Protein AF-A0A509LNT0-F1 (afdb_monomer)

Radius of gyration: 11.48 Å; Cα contacts (8 Å, |Δi|>4): 60; chains: 1; bounding box: 28×18×34 Å

Structure (mmCIF, N/CA/C/O backbone):
data_AF-A0A509LNT0-F1
#
_entry.id   AF-A0A509LNT0-F1
#
loop_
_atom_site.group_PDB
_atom_site.id
_atom_site.type_symbol
_atom_site.label_atom_id
_atom_site.label_alt_id
_atom_site.label_comp_id
_atom_site.label_asym_id
_atom_site.label_entity_id
_atom_site.label_seq_id
_atom_site.pdbx_PDB_ins_code
_atom_site.Cartn_x
_atom_site.Cartn_y
_atom_site.Cartn_z
_atom_site.occupancy
_atom_site.B_iso_or_equiv
_atom_site.auth_seq_id
_atom_site.auth_comp_id
_atom_site.auth_asym_id
_atom_site.auth_atom_id
_atom_site.pdbx_PDB_model_num
ATOM 1 N N . MET A 1 1 ? -1.939 4.932 21.340 1.00 77.69 1 MET A N 1
ATOM 2 C CA . MET A 1 1 ? -0.792 5.057 20.411 1.00 77.69 1 MET A CA 1
ATOM 3 C C . MET A 1 1 ? -1.307 4.750 19.020 1.00 77.69 1 MET A C 1
ATOM 5 O O . MET A 1 1 ? -2.153 3.875 18.911 1.00 77.69 1 MET A O 1
ATOM 9 N N . LYS A 1 2 ? -0.875 5.498 18.003 1.00 89.69 2 LYS A N 1
ATOM 10 C CA . LYS A 1 2 ? -1.291 5.276 16.613 1.00 89.69 2 LYS A CA 1
ATOM 11 C C . LYS A 1 2 ? -0.379 4.223 15.983 1.00 89.69 2 LYS A C 1
ATOM 13 O O . LYS A 1 2 ? 0.834 4.307 16.164 1.00 89.69 2 LYS A O 1
ATOM 18 N N . ASN A 1 3 ? -0.956 3.242 15.293 1.00 96.06 3 ASN A N 1
ATOM 19 C CA . ASN A 1 3 ? -0.191 2.225 14.577 1.00 96.06 3 ASN A CA 1
ATOM 20 C C . ASN A 1 3 ? 0.112 2.709 13.160 1.00 96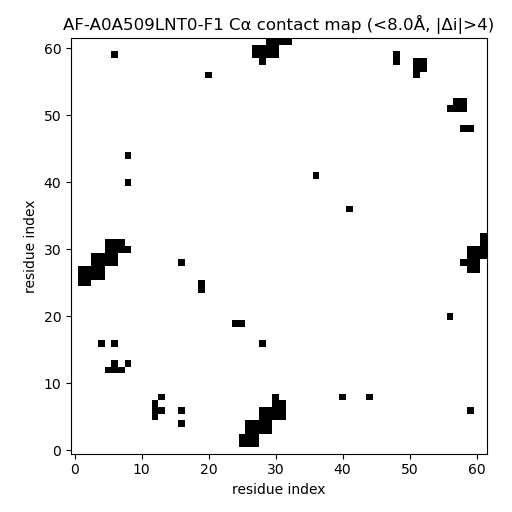.06 3 ASN A C 1
ATOM 22 O O . ASN A 1 3 ? -0.756 3.284 12.501 1.00 96.06 3 ASN A O 1
ATOM 26 N N . TYR A 1 4 ? 1.322 2.433 12.689 1.00 96.25 4 TYR A N 1
ATOM 27 C CA . TYR A 1 4 ? 1.756 2.764 11.339 1.00 96.25 4 TYR A CA 1
ATOM 28 C C . TYR A 1 4 ? 2.165 1.492 10.608 1.00 96.25 4 TYR A C 1
ATOM 30 O O . TYR A 1 4 ? 2.896 0.664 11.156 1.00 96.25 4 TYR A O 1
ATOM 38 N N . LEU A 1 5 ? 1.702 1.350 9.370 1.00 96.50 5 LEU A N 1
ATOM 39 C CA . LEU A 1 5 ? 2.146 0.315 8.452 1.00 96.50 5 LEU A CA 1
ATOM 40 C C . LEU A 1 5 ? 3.139 0.936 7.471 1.00 96.50 5 LEU A C 1
ATOM 42 O O . LEU A 1 5 ? 2.762 1.766 6.646 1.00 96.50 5 LEU A O 1
ATOM 46 N N . SER A 1 6 ? 4.395 0.498 7.540 1.00 95.38 6 SER A N 1
ATOM 47 C CA . SER A 1 6 ? 5.354 0.750 6.464 1.00 95.38 6 SER A CA 1
ATOM 48 C C . SER A 1 6 ? 4.919 -0.046 5.234 1.00 95.38 6 SER A C 1
ATOM 50 O O . SER A 1 6 ? 4.877 -1.280 5.269 1.00 95.38 6 SER A O 1
ATOM 52 N N . PHE A 1 7 ? 4.518 0.654 4.177 1.00 94.75 7 PHE A N 1
ATOM 53 C CA . PHE A 1 7 ? 3.888 0.070 3.004 1.00 94.75 7 PHE A CA 1
ATOM 54 C C . PHE A 1 7 ? 4.772 0.288 1.774 1.00 94.75 7 PHE A C 1
ATOM 56 O O . PHE A 1 7 ? 4.899 1.398 1.291 1.00 94.75 7 PHE A O 1
ATOM 63 N N . GLY A 1 8 ? 5.382 -0.766 1.235 1.00 92.62 8 GLY A N 1
ATOM 64 C CA . GLY A 1 8 ? 6.250 -0.654 0.053 1.00 92.62 8 GLY A CA 1
ATOM 65 C C . GLY A 1 8 ? 5.563 -0.982 -1.273 1.00 92.62 8 GLY A C 1
ATOM 66 O O . GLY A 1 8 ? 6.238 -1.105 -2.282 1.00 92.62 8 GLY A O 1
ATOM 67 N N . GLY A 1 9 ? 4.255 -1.261 -1.286 1.00 91.69 9 GLY A N 1
ATOM 68 C CA . GLY A 1 9 ? 3.553 -1.730 -2.492 1.00 91.69 9 GLY A CA 1
ATOM 69 C C . GLY A 1 9 ? 3.915 -3.154 -2.946 1.00 91.69 9 GLY A C 1
ATOM 70 O O . GLY A 1 9 ? 3.263 -3.705 -3.821 1.00 91.69 9 GLY A O 1
ATOM 71 N N . GLY A 1 10 ? 4.897 -3.810 -2.326 1.00 92.25 10 GLY A N 1
ATOM 72 C CA . GLY A 1 10 ? 5.231 -5.206 -2.605 1.00 92.25 10 GLY A CA 1
ATOM 73 C C . GLY A 1 10 ? 4.225 -6.206 -2.022 1.00 92.25 10 GLY A C 1
ATOM 74 O O . GLY A 1 10 ? 3.438 -5.888 -1.125 1.00 92.25 10 GLY A O 1
ATOM 75 N N . VAL A 1 11 ? 4.323 -7.462 -2.473 1.00 94.75 11 VAL A N 1
ATOM 76 C CA . VAL A 1 11 ? 3.432 -8.582 -2.102 1.00 94.75 11 VAL A CA 1
ATOM 77 C C . VAL A 1 11 ? 3.202 -8.684 -0.589 1.00 94.75 11 VAL A C 1
ATOM 79 O O . VAL A 1 11 ? 2.061 -8.766 -0.141 1.00 94.75 11 VAL A O 1
ATOM 82 N N . ASN A 1 12 ? 4.270 -8.633 0.212 1.00 96.31 12 ASN A N 1
ATOM 83 C CA . ASN A 1 12 ? 4.172 -8.807 1.664 1.00 96.31 12 ASN A CA 1
ATOM 84 C C . ASN A 1 12 ? 3.492 -7.620 2.358 1.00 96.31 12 ASN A C 1
ATOM 86 O O . ASN A 1 12 ? 2.649 -7.824 3.230 1.00 96.31 12 ASN A O 1
ATOM 90 N N . SER A 1 13 ? 3.826 -6.384 1.974 1.00 95.62 13 SER A N 1
ATOM 91 C CA . SER A 1 13 ? 3.187 -5.191 2.545 1.00 95.62 13 SER A CA 1
ATOM 92 C C . SER A 1 13 ? 1.710 -5.092 2.164 1.00 95.62 13 SER A C 1
ATOM 94 O O . SER A 1 13 ? 0.898 -4.660 2.978 1.00 95.62 13 SER A O 1
ATOM 96 N N . VAL A 1 14 ? 1.347 -5.553 0.964 1.00 96.69 14 VAL A N 1
ATOM 97 C CA . VAL A 1 14 ? -0.045 -5.635 0.505 1.00 96.69 14 VAL A CA 1
ATOM 98 C C . VAL A 1 14 ? -0.809 -6.694 1.289 1.00 96.69 14 VAL A C 1
ATOM 100 O O . VAL A 1 14 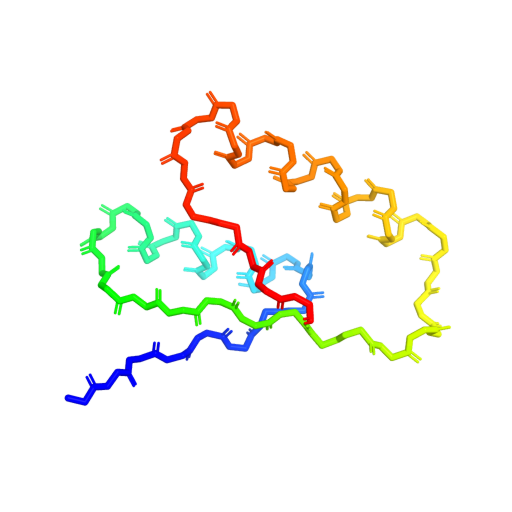? -1.866 -6.394 1.836 1.00 96.69 14 VAL A O 1
ATOM 103 N N . ALA A 1 15 ? -0.256 -7.902 1.424 1.00 98.00 15 ALA A N 1
ATOM 104 C CA . ALA A 1 15 ? -0.869 -8.964 2.218 1.00 98.00 15 ALA A CA 1
ATOM 105 C C . ALA A 1 15 ? -1.082 -8.535 3.679 1.00 98.00 15 ALA A C 1
ATOM 107 O O . ALA A 1 15 ? -2.156 -8.755 4.236 1.00 98.00 15 ALA A O 1
ATOM 108 N N . MET A 1 16 ? -0.091 -7.865 4.277 1.00 97.94 16 MET A N 1
ATOM 109 C CA . MET A 1 16 ? -0.206 -7.311 5.627 1.00 97.94 16 MET A CA 1
ATOM 110 C C . MET A 1 16 ? -1.320 -6.263 5.719 1.00 97.94 16 MET A C 1
ATOM 112 O O . MET A 1 16 ? -2.143 -6.328 6.628 1.00 97.94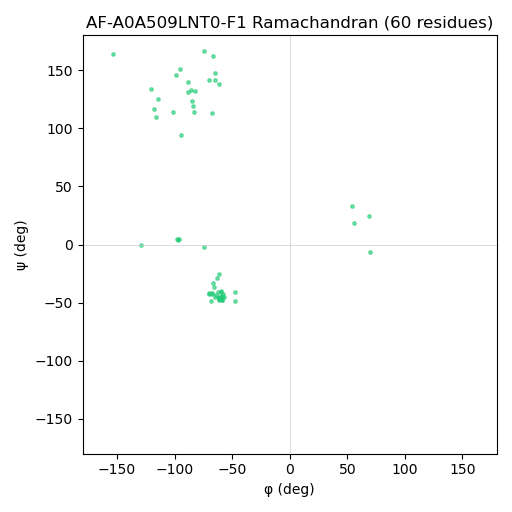 16 MET A O 1
ATOM 116 N N . MET A 1 17 ? -1.384 -5.320 4.774 1.00 97.56 17 MET A N 1
ATOM 117 C CA . MET A 1 17 ? -2.437 -4.302 4.755 1.00 97.56 17 MET A CA 1
ATOM 118 C C . MET A 1 17 ? -3.828 -4.935 4.672 1.00 97.56 17 MET A C 1
ATOM 120 O O . MET A 1 17 ? -4.705 -4.583 5.455 1.00 97.56 17 MET A O 1
ATOM 124 N N . LEU A 1 18 ? -4.025 -5.892 3.762 1.00 97.69 18 LEU A N 1
ATOM 125 C CA . LEU A 1 18 ? -5.305 -6.582 3.595 1.00 97.69 18 LEU A CA 1
ATOM 126 C C . LEU A 1 18 ? -5.706 -7.359 4.856 1.00 97.69 18 LEU A C 1
ATOM 128 O O . LEU A 1 18 ? -6.865 -7.295 5.259 1.00 97.69 18 LEU A O 1
ATOM 132 N N . LEU A 1 19 ? -4.756 -8.029 5.514 1.00 98.38 19 LEU A N 1
ATOM 133 C CA . LEU A 1 19 ? -5.000 -8.713 6.785 1.00 98.38 19 LEU A CA 1
ATOM 134 C C . LEU A 1 19 ? -5.447 -7.736 7.884 1.00 98.38 19 LEU A C 1
ATOM 136 O O . LEU A 1 19 ? -6.401 -8.017 8.605 1.00 98.38 19 LEU A O 1
ATOM 140 N N . LEU A 1 20 ? -4.781 -6.585 8.013 1.00 98.00 20 LEU A N 1
ATOM 141 C CA . LEU A 1 20 ? -5.138 -5.577 9.016 1.00 98.00 20 LEU A CA 1
ATOM 142 C C . LEU A 1 20 ? -6.522 -4.966 8.751 1.00 98.00 20 LEU A C 1
ATOM 144 O O . LEU A 1 20 ? -7.263 -4.702 9.699 1.00 98.00 20 LEU A O 1
ATOM 148 N N . LEU A 1 21 ? -6.887 -4.777 7.480 1.00 97.38 21 LEU A N 1
ATOM 149 C CA . LEU A 1 21 ? -8.224 -4.325 7.086 1.00 97.38 21 LEU A CA 1
ATOM 150 C C . LEU A 1 21 ? -9.303 -5.358 7.435 1.00 97.38 21 LEU A C 1
ATOM 152 O O . LEU A 1 21 ? -10.323 -4.988 8.014 1.00 97.38 21 LEU A O 1
ATOM 156 N N . ASP A 1 22 ? -9.067 -6.640 7.144 1.00 97.81 22 ASP A N 1
ATOM 157 C CA . ASP A 1 22 ? -9.976 -7.741 7.498 1.00 97.81 22 ASP A CA 1
ATOM 158 C C . ASP A 1 22 ? -10.195 -7.832 9.018 1.00 97.81 22 ASP A C 1
ATOM 160 O O . ASP A 1 22 ? -11.322 -7.946 9.505 1.00 97.81 22 ASP A O 1
ATOM 164 N N . GLN A 1 23 ? -9.122 -7.644 9.789 1.00 97.44 23 GLN A N 1
ATOM 165 C CA . GLN A 1 23 ? -9.161 -7.595 11.252 1.00 97.44 23 GLN A CA 1
ATOM 166 C C . GLN A 1 23 ? -9.751 -6.295 11.821 1.00 97.44 23 GLN A C 1
ATOM 168 O O . GLN A 1 23 ? -9.875 -6.172 13.042 1.00 97.44 23 GLN A O 1
ATOM 173 N N . LYS A 1 24 ? -10.123 -5.327 10.971 1.00 96.44 24 LYS A N 1
ATOM 174 C CA . LYS A 1 24 ? -10.606 -3.992 11.364 1.00 96.44 24 LYS A CA 1
ATOM 175 C C . LYS A 1 24 ? -9.641 -3.263 12.306 1.00 96.44 24 LYS A C 1
ATOM 177 O O . LYS A 1 24 ? -10.069 -2.531 13.198 1.00 96.44 24 LYS A O 1
ATOM 182 N N . ALA A 1 25 ? -8.339 -3.484 12.135 1.00 97.19 25 ALA A N 1
ATOM 183 C CA . ALA A 1 25 ? -7.322 -2.806 12.920 1.00 97.19 25 ALA A CA 1
ATOM 184 C C . ALA A 1 25 ? -7.243 -1.322 12.527 1.00 97.19 25 ALA A C 1
ATOM 186 O O . ALA A 1 25 ? -7.317 -0.973 11.350 1.00 97.19 25 ALA A O 1
ATOM 187 N N . GLU A 1 26 ? -7.040 -0.441 13.508 1.00 96.38 26 GLU A N 1
ATOM 188 C CA . GLU A 1 26 ? -6.758 0.972 13.247 1.00 96.38 26 GLU A CA 1
ATOM 189 C C . GLU A 1 26 ? -5.264 1.171 12.962 1.00 96.38 26 GLU A C 1
ATOM 191 O O . GLU A 1 26 ? -4.412 0.893 13.816 1.00 96.38 26 GLU A O 1
ATOM 196 N N . PHE A 1 27 ? -4.942 1.664 11.763 1.00 96.69 27 PHE A N 1
ATOM 197 C CA . PHE A 1 27 ? -3.580 1.992 11.342 1.00 96.69 27 PHE A CA 1
ATOM 198 C C . PHE A 1 27 ? -3.563 3.078 10.259 1.00 96.69 27 PHE A C 1
ATOM 200 O O . PHE A 1 27 ? -4.567 3.342 9.600 1.00 96.69 27 PHE A O 1
ATOM 207 N N . GLU A 1 28 ? -2.395 3.682 10.055 1.00 97.25 28 GLU A N 1
ATOM 208 C CA . GLU A 1 28 ? -2.093 4.526 8.899 1.00 97.25 28 GLU A CA 1
ATOM 209 C C . GLU A 1 28 ? -1.009 3.859 8.048 1.00 97.25 28 GLU A C 1
ATOM 211 O O . GLU A 1 28 ? 0.052 3.508 8.563 1.00 97.25 28 GLU A O 1
ATOM 216 N N . ALA A 1 29 ? -1.280 3.651 6.75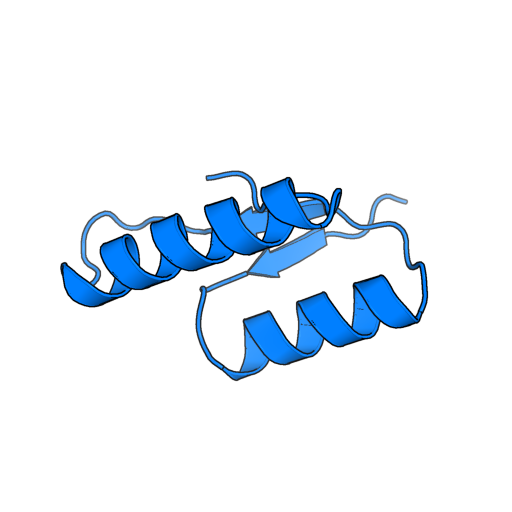8 1.00 96.75 29 ALA A N 1
ATOM 217 C CA . ALA A 1 29 ? -0.292 3.128 5.820 1.00 96.75 29 ALA A CA 1
ATOM 218 C C . ALA A 1 29 ? 0.509 4.273 5.198 1.00 96.75 29 ALA A C 1
ATOM 220 O O . ALA A 1 29 ? -0.076 5.236 4.702 1.00 96.75 29 ALA A O 1
ATOM 221 N N . ILE A 1 30 ? 1.833 4.139 5.197 1.00 96.06 30 ILE A N 1
ATOM 222 C CA . ILE A 1 30 ? 2.760 5.114 4.618 1.00 96.06 30 ILE A CA 1
ATOM 223 C C . ILE A 1 30 ? 3.513 4.431 3.482 1.00 96.06 30 ILE A C 1
ATOM 225 O O . ILE A 1 30 ? 4.237 3.462 3.722 1.00 96.06 30 ILE A O 1
ATOM 229 N N . PHE A 1 31 ? 3.319 4.930 2.265 1.00 94.00 31 PHE A N 1
ATOM 230 C CA . PHE A 1 31 ? 4.085 4.554 1.089 1.00 94.00 31 PHE A CA 1
ATOM 231 C C . PHE A 1 31 ? 5.357 5.385 1.010 1.00 94.00 31 PHE A C 1
ATOM 233 O O . PHE A 1 31 ? 5.296 6.608 1.015 1.00 94.00 31 PHE A O 1
ATOM 240 N N . VAL A 1 32 ? 6.511 4.725 0.959 1.00 86.50 32 VAL A N 1
ATOM 241 C CA . VAL A 1 32 ? 7.794 5.423 0.866 1.00 86.50 32 VAL A CA 1
ATOM 242 C C . VAL A 1 32 ? 8.187 5.524 -0.600 1.00 86.50 32 VAL A C 1
ATOM 244 O O . VAL A 1 32 ? 8.779 4.600 -1.150 1.00 86.50 32 VAL A O 1
ATOM 247 N N . ASP A 1 33 ? 7.840 6.646 -1.225 1.00 89.06 33 ASP A N 1
ATOM 248 C CA . ASP A 1 33 ? 8.234 6.923 -2.603 1.00 89.06 33 ASP A CA 1
ATOM 249 C C . ASP A 1 33 ? 9.651 7.511 -2.656 1.00 89.06 33 ASP A C 1
ATOM 251 O O . ASP A 1 33 ? 9.911 8.615 -2.172 1.00 89.06 33 ASP A O 1
ATOM 255 N N . HIS A 1 34 ? 10.576 6.755 -3.242 1.00 88.56 34 HIS A N 1
ATOM 256 C CA . HIS A 1 34 ? 11.959 7.173 -3.457 1.00 88.56 34 HIS A CA 1
ATOM 257 C C . HIS A 1 34 ? 12.211 7.750 -4.857 1.00 88.56 34 HIS A C 1
ATOM 259 O O . HIS A 1 34 ? 13.365 7.999 -5.200 1.00 88.56 34 HIS A O 1
ATOM 265 N N . GLU A 1 35 ? 11.170 7.897 -5.677 1.00 89.50 35 GLU A N 1
ATOM 266 C CA . GLU A 1 35 ? 11.191 8.370 -7.067 1.00 89.50 35 GLU A CA 1
ATOM 267 C C . GLU A 1 35 ? 12.123 7.560 -7.990 1.00 89.50 35 GLU A C 1
ATOM 269 O O . GLU A 1 35 ? 12.517 8.006 -9.066 1.00 89.50 35 GLU A O 1
ATOM 274 N N . THR A 1 36 ? 12.486 6.343 -7.575 1.00 92.44 36 THR A N 1
ATOM 275 C CA . THR A 1 36 ? 13.485 5.482 -8.235 1.00 92.44 36 THR A CA 1
ATOM 276 C C . THR A 1 36 ? 12.987 4.069 -8.510 1.00 92.44 36 THR A C 1
ATOM 278 O O . THR A 1 36 ? 13.720 3.265 -9.088 1.00 92.44 36 THR A O 1
ATOM 281 N N . ASP A 1 37 ? 11.743 3.767 -8.138 1.00 90.81 37 ASP A N 1
ATOM 282 C CA . ASP A 1 37 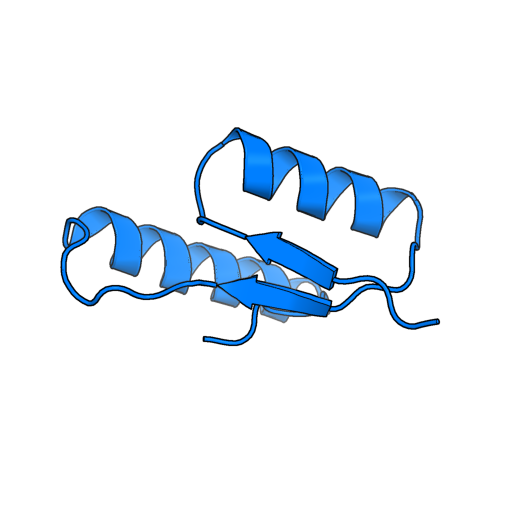? 11.087 2.533 -8.542 1.00 90.81 37 ASP A CA 1
ATOM 283 C C . ASP A 1 37 ? 10.821 2.501 -10.054 1.00 90.81 37 ASP A C 1
ATOM 285 O O . ASP A 1 37 ? 10.847 3.518 -10.753 1.00 90.81 37 ASP A O 1
ATOM 289 N N . TRP A 1 38 ? 10.565 1.300 -10.569 1.00 92.44 38 TRP A N 1
ATOM 290 C CA . TRP A 1 38 ? 10.196 1.101 -11.966 1.00 92.44 38 TRP A CA 1
ATOM 291 C C . TRP A 1 38 ? 8.835 1.749 -12.285 1.00 92.44 38 TRP A C 1
ATOM 293 O O . TRP A 1 38 ? 7.959 1.756 -11.416 1.00 92.44 38 TRP A O 1
ATOM 303 N N . PRO A 1 39 ? 8.608 2.250 -13.518 1.00 94.06 39 PRO A N 1
ATOM 304 C CA . PRO A 1 39 ? 7.307 2.780 -13.945 1.00 94.06 39 PRO A CA 1
ATOM 305 C C . PRO A 1 39 ? 6.127 1.860 -13.601 1.00 94.06 39 PRO A C 1
ATOM 307 O O . PRO A 1 39 ? 5.107 2.314 -13.088 1.00 94.06 39 PRO A O 1
ATOM 310 N N . GLU A 1 40 ? 6.309 0.554 -13.783 1.00 93.44 40 GLU A N 1
ATOM 311 C CA . GLU A 1 40 ? 5.321 -0.485 -13.503 1.00 93.44 40 GLU A CA 1
ATOM 312 C C . GLU A 1 40 ? 4.941 -0.556 -12.015 1.00 93.44 40 GLU A C 1
ATOM 314 O O . GLU A 1 40 ? 3.810 -0.915 -11.682 1.00 93.44 40 GLU A O 1
ATOM 319 N N . THR A 1 41 ? 5.851 -0.190 -11.105 1.00 90.62 41 THR A N 1
ATOM 320 C CA . THR A 1 41 ? 5.562 -0.108 -9.666 1.00 90.62 41 THR A CA 1
ATOM 321 C C . THR A 1 41 ? 4.581 1.024 -9.373 1.00 90.62 41 THR A C 1
ATOM 323 O O . THR A 1 41 ? 3.648 0.831 -8.592 1.00 90.62 41 THR A O 1
ATOM 326 N N . TYR A 1 42 ? 4.742 2.184 -10.015 1.00 92.06 42 TYR A N 1
ATOM 327 C CA . TYR A 1 42 ? 3.813 3.305 -9.848 1.00 92.06 42 TYR A CA 1
ATOM 328 C C . TYR A 1 42 ? 2.460 3.016 -10.496 1.00 92.06 42 TYR A C 1
ATOM 330 O O . TYR A 1 42 ? 1.433 3.255 -9.870 1.00 92.06 42 TYR A O 1
ATOM 338 N N . GLU A 1 43 ? 2.441 2.422 -11.694 1.00 95.19 43 GLU A 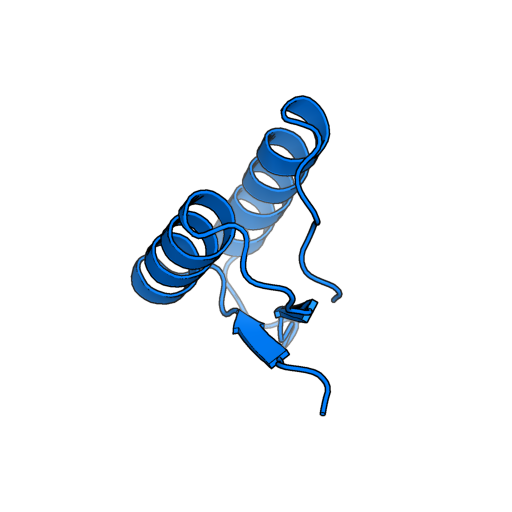N 1
ATOM 339 C CA . GLU A 1 43 ? 1.196 1.993 -12.349 1.00 95.19 43 GLU A CA 1
ATOM 340 C C . GLU A 1 43 ? 0.420 0.992 -11.483 1.00 95.19 43 GLU A C 1
ATOM 342 O O . GLU A 1 43 ? -0.796 1.113 -11.295 1.00 95.19 43 GLU A O 1
ATOM 347 N N . TYR A 1 44 ? 1.132 0.021 -10.902 1.00 94.12 44 TYR A N 1
ATOM 348 C CA . TYR A 1 44 ? 0.566 -0.903 -9.930 1.00 94.12 44 TYR A CA 1
ATOM 349 C C . TYR A 1 44 ? 0.018 -0.167 -8.700 1.00 94.12 44 TYR A C 1
ATOM 351 O O . TYR A 1 44 ? -1.099 -0.454 -8.259 1.00 94.12 44 TYR A O 1
ATOM 359 N N . PHE A 1 45 ? 0.780 0.774 -8.138 1.00 93.94 45 PHE A N 1
ATOM 360 C CA . PHE A 1 45 ? 0.378 1.511 -6.945 1.00 93.94 45 PHE A CA 1
ATOM 361 C C . PHE A 1 45 ? -0.867 2.372 -7.198 1.00 93.94 45 PHE A C 1
ATOM 363 O O . PHE A 1 45 ? -1.807 2.320 -6.403 1.00 93.94 45 PHE A O 1
ATOM 370 N N . ASP A 1 46 ? -0.940 3.066 -8.334 1.00 94.94 46 ASP A N 1
ATOM 371 C CA . ASP A 1 46 ? -2.108 3.841 -8.762 1.00 94.94 46 ASP A CA 1
ATOM 372 C C . ASP A 1 46 ? -3.344 2.946 -8.939 1.00 94.94 46 ASP A C 1
ATOM 374 O O . ASP A 1 46 ? -4.434 3.254 -8.436 1.00 94.94 46 ASP A O 1
ATOM 378 N N . MET A 1 47 ? -3.180 1.794 -9.601 1.00 96.75 47 MET A N 1
ATOM 379 C CA . MET A 1 47 ? -4.236 0.789 -9.740 1.00 96.75 47 MET A CA 1
ATOM 380 C C . MET A 1 47 ? -4.714 0.293 -8.368 1.00 96.75 47 MET A C 1
ATOM 382 O O . MET A 1 47 ? -5.922 0.196 -8.129 1.00 96.75 47 MET A O 1
ATOM 386 N N . PHE A 1 48 ? -3.794 -0.005 -7.450 1.00 96.31 48 PHE A N 1
ATOM 387 C CA . PHE A 1 48 ? -4.128 -0.499 -6.117 1.00 96.31 48 PHE A CA 1
ATOM 388 C C . PHE A 1 48 ? -4.829 0.566 -5.264 1.00 96.31 48 PHE A C 1
ATOM 390 O O . PHE A 1 48 ? -5.847 0.276 -4.633 1.00 96.31 48 PHE A O 1
ATOM 397 N N . GLN A 1 49 ? -4.368 1.820 -5.298 1.00 96.19 49 GLN A N 1
ATOM 398 C CA . GLN A 1 49 ? -5.051 2.936 -4.643 1.00 96.19 49 GLN A CA 1
ATOM 399 C C . GLN A 1 49 ? -6.466 3.135 -5.187 1.00 96.19 49 GLN A C 1
ATOM 401 O O . GLN A 1 49 ? -7.393 3.398 -4.415 1.00 96.19 49 GLN A O 1
ATOM 406 N N . LYS A 1 50 ? -6.656 2.999 -6.505 1.00 97.94 50 LYS A N 1
ATOM 407 C CA . LYS A 1 50 ? -7.989 3.037 -7.110 1.00 97.94 50 LYS A CA 1
ATOM 408 C C . LYS A 1 50 ? -8.866 1.903 -6.577 1.00 97.94 50 LYS A C 1
ATOM 410 O O . LYS A 1 50 ? -9.986 2.167 -6.152 1.00 97.94 50 LYS A O 1
ATOM 415 N N . TRP A 1 51 ? -8.352 0.673 -6.548 1.00 97.62 51 TRP A N 1
ATOM 416 C CA . TRP A 1 51 ? -9.082 -0.478 -6.016 1.00 97.62 51 TRP A CA 1
ATOM 417 C C . TRP A 1 51 ? -9.508 -0.257 -4.557 1.00 97.62 51 TRP A C 1
ATOM 419 O O . TRP A 1 51 ? -10.673 -0.470 -4.232 1.00 97.62 51 TRP A O 1
ATOM 429 N N . LEU A 1 52 ? -8.618 0.249 -3.697 1.00 97.31 52 LEU A N 1
ATOM 430 C CA . LEU A 1 52 ? -8.944 0.576 -2.303 1.00 97.31 52 LEU A CA 1
ATOM 431 C C . LEU A 1 52 ? -10.079 1.606 -2.206 1.00 97.31 52 LEU A C 1
ATOM 433 O O . LEU A 1 52 ? -11.046 1.384 -1.478 1.00 97.31 52 LEU A O 1
ATOM 437 N N . LYS A 1 53 ? -10.004 2.697 -2.981 1.00 97.75 53 LYS A N 1
ATOM 438 C CA . LYS A 1 53 ? -11.049 3.737 -3.018 1.00 97.75 53 LYS A CA 1
ATOM 439 C C . LYS A 1 53 ? -12.397 3.182 -3.471 1.00 97.75 53 LYS A C 1
ATOM 441 O O . LYS A 1 53 ? -13.404 3.465 -2.828 1.00 97.75 53 LYS A O 1
ATOM 446 N N . ASP A 1 54 ? -12.412 2.367 -4.527 1.00 98.31 54 ASP A N 1
ATOM 447 C CA . ASP A 1 54 ? -13.632 1.742 -5.058 1.00 98.31 54 ASP A CA 1
ATOM 448 C C . ASP A 1 54 ? -14.312 0.822 -4.020 1.00 98.31 54 ASP A C 1
ATOM 450 O O . ASP A 1 54 ? -15.527 0.637 -4.060 1.00 98.31 54 ASP A O 1
ATOM 454 N N . HIS A 1 55 ? -13.546 0.285 -3.062 1.00 96.94 55 HIS A N 1
ATOM 455 C CA . HIS A 1 55 ? -14.038 -0.559 -1.966 1.00 96.94 55 HIS A CA 1
ATOM 456 C C . HIS A 1 55 ? -14.253 0.207 -0.646 1.00 96.94 55 HIS A C 1
ATOM 458 O O . HIS A 1 55 ? -14.582 -0.407 0.369 1.00 96.94 55 HIS A O 1
ATOM 464 N N . GLY A 1 56 ? -14.075 1.534 -0.628 1.00 97.19 56 GLY A N 1
ATOM 465 C CA . GLY A 1 56 ? -14.223 2.356 0.578 1.00 97.19 56 GLY A CA 1
ATOM 466 C C . GLY A 1 56 ? -13.142 2.115 1.640 1.00 97.19 56 GLY A C 1
ATOM 467 O O . GLY A 1 56 ? -13.381 2.349 2.824 1.00 97.19 56 GLY A O 1
ATOM 468 N N . LEU A 1 57 ? -11.968 1.628 1.230 1.00 97.06 57 LEU A N 1
A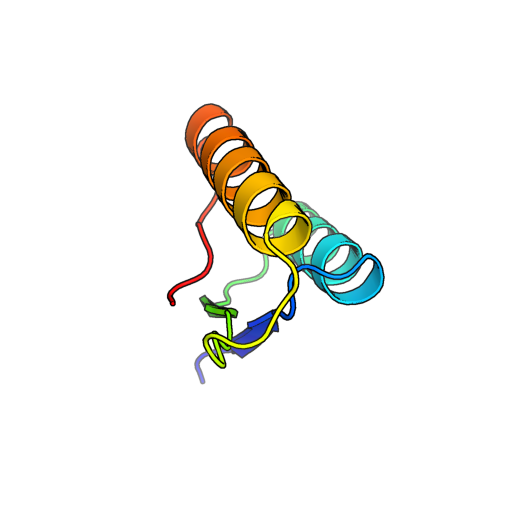TOM 469 C CA . LEU A 1 57 ? -10.837 1.308 2.101 1.00 97.06 57 LEU A CA 1
ATOM 470 C C . LEU A 1 57 ? -9.839 2.481 2.171 1.00 97.06 57 LEU A C 1
ATOM 472 O O . LEU A 1 57 ? -9.715 3.249 1.210 1.00 97.06 57 LEU A O 1
ATOM 476 N N . PRO A 1 58 ? -9.105 2.640 3.290 1.00 96.25 58 PRO A N 1
ATOM 477 C CA . PRO A 1 58 ? -8.095 3.685 3.424 1.00 96.25 58 PRO A CA 1
ATOM 478 C C . PRO A 1 58 ? -6.942 3.465 2.439 1.00 96.25 58 PRO A C 1
ATOM 480 O O . PRO A 1 58 ? -6.505 2.336 2.218 1.00 96.25 58 PRO A O 1
ATOM 483 N N . VAL A 1 59 ? -6.428 4.557 1.871 1.00 97.19 59 VAL A N 1
ATOM 484 C CA . VAL A 1 59 ? -5.293 4.538 0.938 1.00 97.19 59 VAL A CA 1
ATOM 485 C C . VAL A 1 59 ? -3.981 4.880 1.644 1.00 97.19 59 VAL A C 1
ATOM 487 O O . VAL A 1 59 ? -3.999 5.718 2.548 1.00 97.19 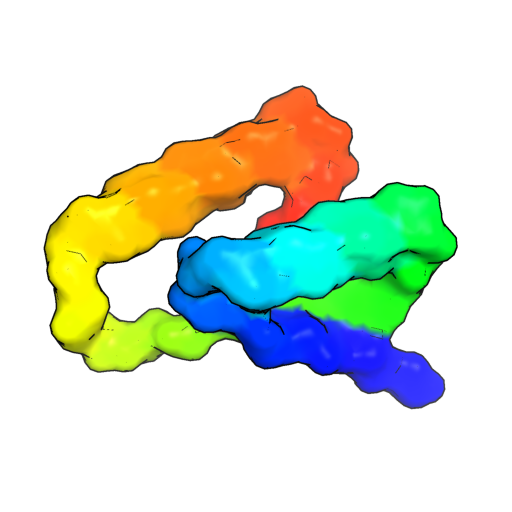59 VAL A O 1
ATOM 490 N N . PRO A 1 60 ? -2.843 4.280 1.239 1.00 95.62 60 PRO A N 1
ATOM 491 C CA . PRO A 1 60 ? -1.539 4.684 1.748 1.00 95.62 60 PRO A CA 1
ATOM 492 C C . PRO A 1 60 ? -1.231 6.144 1.408 1.00 95.62 60 PRO A C 1
ATOM 494 O O . PRO A 1 60 ? -1.495 6.595 0.289 1.00 95.62 60 PRO A O 1
ATOM 497 N N . ILE A 1 61 ? -0.661 6.861 2.372 1.00 92.81 61 ILE A N 1
ATOM 498 C CA . ILE A 1 61 ? -0.171 8.232 2.214 1.00 92.81 61 ILE A CA 1
ATOM 499 C C . ILE A 1 61 ? 1.224 8.160 1.593 1.00 92.81 61 ILE A C 1
ATOM 501 O O . ILE A 1 61 ? 2.035 7.360 2.049 1.00 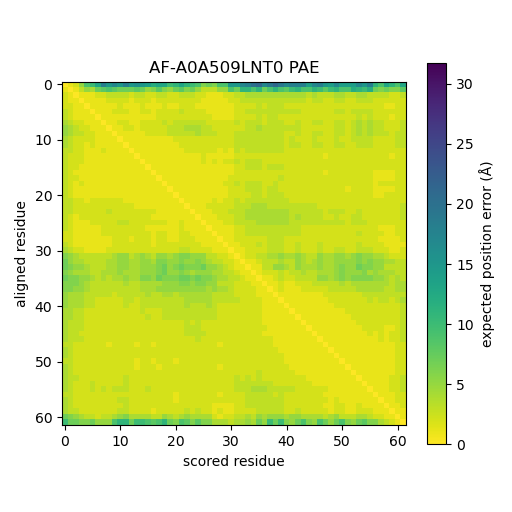92.81 61 ILE A O 1
ATOM 505 N N . LYS A 1 62 ? 1.471 8.960 0.556 1.00 83.25 62 LYS A N 1
ATOM 506 C CA . LYS A 1 62 ? 2.787 9.124 -0.074 1.00 83.25 62 LYS A CA 1
ATOM 507 C C . LYS A 1 62 ? 3.636 10.127 0.706 1.00 83.25 62 LYS A C 1
ATOM 509 O O . LYS A 1 62 ? 3.045 11.129 1.171 1.00 83.25 62 LYS A O 1
#

pLDDT: mean 94.67, std 3.81, range [77.69, 98.38]

Nearest PDB structures (foldseek):
  2wte-assembly1_B  TM=6.317E-01  e=9.896E-01  Saccharolobus solfataricus P2
  3pqc-assembly1_A  TM=5.794E-01  e=9.896E-01  Thermotoga maritima
  3pr1-assembly1_A  TM=6.050E-01  e=2.917E+00  Thermotoga maritima
  3f3s-assembly1_A  TM=4.371E-01  e=7.849E-01  Homo sapiens
  8ewh-assembly2_B  TM=4.594E-01  e=8.601E+00  Salmonella enterica subsp. enterica serovar Typhimurium str. LT2

Solvent-accessible surface area (backbone atoms only — not comparable to full-atom values): 3777 Å² total; per-residue (Å²): 135,88,44,72,40,81,28,74,80,41,73,67,38,48,54,50,51,53,51,37,56,75,68,67,54,81,66,46,41,38,33,77,80,78,91,69,74,57,71,66,56,54,54,49,47,54,52,50,45,49,53,28,52,78,69,76,43,87,63,64,44,113

Sequence (62 aa):
MKNYLSFGGGVNSVAMMLLLLDQKAEFEAIFVDHETDWPETYEYFDMFQKWLKDHGLPVPIK

Mean predicted aligned error: 2.53 Å

Foldseek 3Di:
DAAEQAAALDPVSVVVLVVCVVVVHGHAYAHDDPVPDDPVSVVSLVVVQVVCVVVVHDHHDD

Secondary structure (DSSP, 8-state):
---EEEE-SSHHHHHHHHHHHHTT---EEEE---S-S-HHHHHHHHHHHHHHHHTTPPPPB-